Protein AF-A0A542AZP7-F1 (afdb_monomer_lite)

Sequence (105 aa):
MSVKGAKKCTCPGRSDKIFCPRCSDLRMLILLKNGNDNLKYRRPNGQLSNPVWYSRLKYNGRDAYKVADKMVESVKKDPKYAGAVQVLMFYINGNRHQHIKKVIL

Radius of gyration: 14.66 Å; chains: 1; bounding box: 42×30×29 Å

pLDDT: mean 83.27, std 16.32, range [31.69, 97.25]

Structure (mmCIF, N/CA/C/O backbone):
data_AF-A0A542AZP7-F1
#
_entry.id   AF-A0A542AZP7-F1
#
loop_
_atom_site.group_PDB
_atom_site.id
_atom_site.type_symbol
_atom_site.label_atom_id
_atom_site.label_alt_id
_atom_site.label_comp_id
_atom_site.label_asym_id
_atom_site.label_entity_id
_atom_site.label_seq_id
_atom_site.pdbx_PDB_ins_code
_atom_site.Cartn_x
_atom_site.Cartn_y
_atom_site.Cartn_z
_atom_site.occupancy
_atom_site.B_iso_or_equiv
_atom_site.auth_seq_id
_atom_site.auth_comp_id
_atom_site.auth_asym_id
_atom_site.auth_atom_id
_atom_site.pdbx_PDB_model_num
ATOM 1 N N . MET A 1 1 ? 26.527 -11.688 -6.182 1.00 35.09 1 MET A N 1
ATOM 2 C CA . MET A 1 1 ? 26.127 -10.996 -7.431 1.00 35.09 1 MET A CA 1
ATOM 3 C C . MET A 1 1 ? 25.546 -9.628 -7.086 1.00 35.09 1 MET A C 1
ATOM 5 O O . MET A 1 1 ? 24.432 -9.553 -6.587 1.00 35.09 1 MET A O 1
ATOM 9 N N . SER A 1 2 ? 26.321 -8.556 -7.276 1.00 31.69 2 SER A N 1
ATOM 10 C CA . SER A 1 2 ? 25.863 -7.178 -7.053 1.00 31.69 2 SER A CA 1
ATOM 11 C C . SER A 1 2 ? 25.039 -6.733 -8.262 1.00 31.69 2 SER A C 1
ATOM 13 O O . SER A 1 2 ? 25.553 -6.710 -9.379 1.00 31.69 2 SER A O 1
ATOM 15 N N . VAL A 1 3 ? 23.750 -6.445 -8.072 1.00 44.94 3 VAL A N 1
ATOM 16 C CA . VAL A 1 3 ? 22.865 -6.008 -9.161 1.00 44.94 3 VAL A CA 1
ATOM 17 C C . VAL A 1 3 ? 23.297 -4.600 -9.582 1.00 44.94 3 VAL A C 1
ATOM 19 O O . VAL A 1 3 ? 23.039 -3.630 -8.867 1.00 44.94 3 VAL A O 1
ATOM 22 N N . LYS A 1 4 ? 23.989 -4.479 -10.722 1.00 35.84 4 LYS A N 1
ATOM 23 C CA . LYS A 1 4 ? 24.313 -3.186 -11.341 1.00 35.84 4 LYS A CA 1
ATOM 24 C C . LYS A 1 4 ? 23.012 -2.392 -11.553 1.00 35.84 4 LYS A C 1
ATOM 26 O O . LYS A 1 4 ? 22.140 -2.827 -12.295 1.00 35.84 4 LYS A O 1
ATOM 31 N N . GLY A 1 5 ? 22.910 -1.217 -10.921 1.00 47.22 5 GLY A N 1
ATOM 32 C CA . GLY A 1 5 ? 22.022 -0.135 -11.363 1.00 47.22 5 GLY A CA 1
ATOM 33 C C . GLY A 1 5 ? 20.663 0.033 -10.675 1.00 47.22 5 GLY A C 1
ATOM 34 O O . GLY A 1 5 ? 19.723 0.479 -11.331 1.00 47.22 5 GLY A O 1
ATOM 35 N N . ALA A 1 6 ? 20.511 -0.243 -9.374 1.00 53.53 6 ALA A N 1
ATOM 36 C CA . ALA A 1 6 ? 19.319 0.227 -8.657 1.00 53.53 6 ALA A CA 1
ATOM 37 C C . ALA A 1 6 ? 19.335 1.771 -8.558 1.00 53.53 6 ALA A C 1
ATOM 39 O O . ALA A 1 6 ? 19.892 2.335 -7.616 1.00 53.53 6 ALA A O 1
ATOM 40 N N . LYS A 1 7 ? 18.755 2.467 -9.549 1.00 62.09 7 LYS A N 1
ATOM 41 C CA . LYS A 1 7 ? 18.591 3.933 -9.526 1.00 62.09 7 LYS A CA 1
ATOM 42 C C . LYS A 1 7 ? 17.838 4.325 -8.256 1.00 62.09 7 LYS A C 1
ATOM 44 O O . LYS A 1 7 ? 16.722 3.853 -8.066 1.00 62.09 7 LYS A O 1
ATOM 49 N N . LYS A 1 8 ? 18.425 5.171 -7.403 1.00 65.19 8 LYS A N 1
ATOM 50 C CA . LYS A 1 8 ? 17.753 5.725 -6.214 1.00 65.19 8 LYS A CA 1
ATOM 51 C C . LYS A 1 8 ? 16.617 6.660 -6.643 1.00 65.19 8 LYS A C 1
ATOM 53 O O . LYS A 1 8 ? 16.651 7.231 -7.732 1.00 65.19 8 LYS A O 1
ATOM 58 N N . CYS A 1 9 ? 15.587 6.796 -5.810 1.00 68.94 9 CYS A N 1
ATOM 59 C CA . CYS A 1 9 ? 14.496 7.718 -6.108 1.00 68.94 9 CYS A CA 1
ATOM 60 C C . CYS A 1 9 ? 14.989 9.168 -6.002 1.00 68.94 9 CYS A C 1
ATOM 62 O O . CYS A 1 9 ? 15.632 9.522 -5.025 1.00 68.94 9 CYS A O 1
ATOM 64 N N . THR A 1 10 ? 14.669 10.013 -6.982 1.00 69.88 10 THR A N 1
ATOM 65 C CA . THR A 1 10 ? 15.104 11.424 -7.025 1.00 69.88 10 THR A CA 1
ATOM 66 C C . THR A 1 10 ? 13.993 12.409 -6.642 1.00 69.88 10 THR A C 1
ATOM 68 O O . THR A 1 10 ? 14.160 13.617 -6.771 1.00 69.88 10 THR A O 1
ATOM 71 N N . CYS A 1 11 ? 12.840 11.913 -6.168 1.00 67.56 11 CYS A N 1
ATOM 72 C CA . CYS A 1 11 ? 11.756 12.750 -5.648 1.00 67.56 11 CYS A CA 1
ATOM 73 C C . CYS A 1 11 ? 12.299 13.656 -4.508 1.00 67.56 11 CYS A C 1
ATOM 75 O O . CYS A 1 11 ? 12.819 13.106 -3.530 1.00 67.56 11 CYS A O 1
ATOM 77 N N . PRO A 1 12 ? 12.146 14.998 -4.570 1.00 59.16 12 PRO A N 1
ATOM 78 C CA . PRO A 1 12 ? 12.589 15.905 -3.504 1.00 59.16 12 PRO A CA 1
ATOM 79 C C . PRO A 1 12 ? 12.027 15.486 -2.134 1.00 59.16 12 PRO A C 1
ATOM 81 O O . PRO A 1 12 ? 10.840 15.164 -2.023 1.00 59.16 12 PRO A O 1
ATOM 84 N N . GLY A 1 13 ? 12.879 15.420 -1.101 1.00 56.34 13 GLY A N 1
ATOM 85 C CA . GLY A 1 13 ? 12.508 14.989 0.261 1.00 56.34 13 GLY A CA 1
ATOM 86 C C . GLY A 1 13 ? 12.190 13.491 0.423 1.00 56.34 13 GLY A C 1
ATOM 87 O O . GLY A 1 13 ? 11.594 13.075 1.425 1.00 56.34 13 GLY A O 1
ATOM 88 N N . ARG A 1 14 ? 12.515 12.666 -0.582 1.00 57.81 14 ARG A N 1
ATOM 89 C CA . ARG A 1 14 ? 12.224 11.221 -0.609 1.00 57.81 14 ARG A CA 1
ATOM 90 C C . ARG A 1 14 ? 13.367 10.380 -1.194 1.00 57.81 14 ARG A C 1
ATOM 92 O O . ARG A 1 14 ? 13.108 9.242 -1.583 1.00 57.81 14 ARG A O 1
ATOM 99 N N . SER A 1 15 ? 14.589 10.916 -1.231 1.00 45.56 15 SER A N 1
ATOM 100 C CA . SER A 1 15 ? 15.825 10.261 -1.708 1.00 45.56 15 SER A CA 1
ATOM 101 C C . SER A 1 15 ? 16.003 8.832 -1.184 1.00 45.56 15 SER A C 1
ATOM 103 O O . SER A 1 15 ? 16.464 7.950 -1.909 1.00 45.56 15 SER A O 1
ATOM 105 N N . ASP A 1 16 ? 15.519 8.592 0.036 1.00 48.88 16 ASP A N 1
ATOM 106 C CA . ASP A 1 16 ? 15.685 7.335 0.772 1.00 48.88 16 ASP A CA 1
ATOM 107 C C . ASP A 1 16 ? 14.348 6.611 1.017 1.00 48.88 16 ASP A C 1
ATOM 109 O O . ASP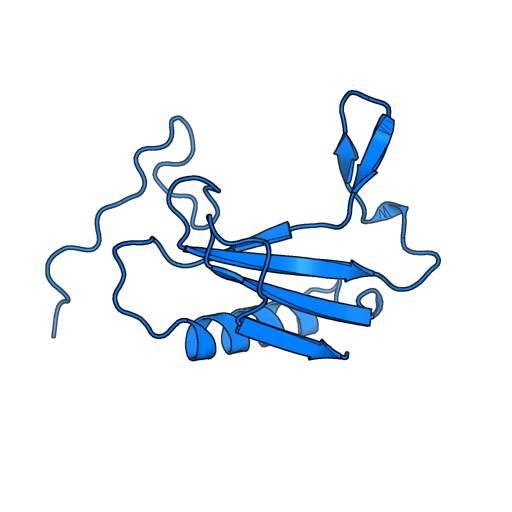 A 1 16 ? 14.294 5.560 1.656 1.00 48.88 16 ASP A O 1
ATOM 113 N N . LYS A 1 17 ? 13.227 7.155 0.515 1.00 47.16 17 LYS A N 1
ATOM 114 C CA . LYS A 1 17 ? 11.894 6.605 0.792 1.00 47.16 17 LYS A CA 1
ATOM 115 C C . LYS A 1 17 ? 11.501 5.571 -0.260 1.00 47.16 17 LYS A C 1
ATOM 117 O O . LYS A 1 17 ? 11.215 5.891 -1.412 1.00 47.16 17 LYS A O 1
ATOM 122 N N . ILE A 1 18 ? 11.344 4.337 0.214 1.00 52.06 18 ILE A N 1
ATOM 123 C CA . ILE A 1 18 ? 10.803 3.155 -0.487 1.00 52.06 18 ILE A CA 1
ATOM 124 C C . ILE A 1 18 ? 9.393 3.414 -1.088 1.00 52.06 18 ILE A C 1
ATOM 126 O O . ILE A 1 18 ? 8.950 2.708 -1.995 1.00 52.06 18 ILE A O 1
ATOM 130 N N . PHE A 1 19 ? 8.721 4.486 -0.646 1.00 62.44 19 PHE A N 1
ATOM 131 C CA . PHE A 1 19 ? 7.309 4.793 -0.880 1.00 62.44 19 PHE A CA 1
ATOM 132 C C . PHE A 1 19 ? 7.053 6.075 -1.725 1.00 62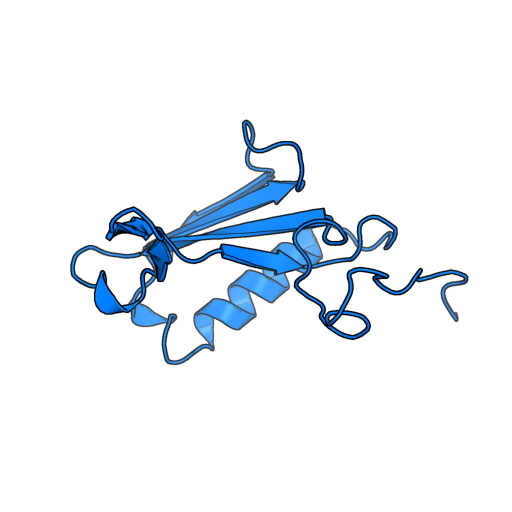.44 19 PHE A C 1
ATOM 134 O O . PHE A 1 19 ? 6.152 6.857 -1.398 1.00 62.44 19 PHE A O 1
ATOM 141 N N . CYS A 1 20 ? 7.835 6.387 -2.778 1.00 72.44 20 CYS A N 1
ATOM 142 C CA . CYS A 1 20 ? 7.493 7.515 -3.679 1.00 72.44 20 CYS A CA 1
ATOM 143 C C . CYS A 1 20 ? 6.474 7.075 -4.753 1.00 72.44 20 CYS A C 1
ATOM 145 O O . CYS A 1 20 ? 6.822 6.257 -5.598 1.00 72.44 20 CYS A O 1
ATOM 147 N N . PRO A 1 21 ? 5.277 7.687 -4.861 1.00 75.00 21 PRO A N 1
ATOM 148 C CA . PRO A 1 21 ? 4.280 7.331 -5.878 1.00 75.00 21 PRO A CA 1
ATOM 149 C C . PRO A 1 21 ? 4.726 7.615 -7.320 1.00 75.00 21 PRO A C 1
ATOM 151 O O . PRO A 1 21 ? 4.029 7.231 -8.250 1.00 75.00 21 PRO A O 1
ATOM 154 N N . ARG A 1 22 ? 5.852 8.304 -7.540 1.00 77.06 22 ARG A N 1
ATOM 155 C CA . ARG A 1 22 ? 6.441 8.479 -8.878 1.00 77.06 22 ARG A CA 1
ATOM 156 C C . ARG A 1 22 ? 7.476 7.399 -9.195 1.00 77.06 22 ARG A C 1
ATOM 158 O O . ARG A 1 22 ? 7.499 6.889 -10.311 1.00 77.06 22 ARG A O 1
ATOM 165 N N . CYS A 1 23 ? 8.304 7.057 -8.207 1.00 77.19 23 CYS A N 1
ATOM 166 C CA . CYS A 1 23 ? 9.411 6.114 -8.364 1.00 77.19 23 CYS A CA 1
ATOM 167 C C . CYS A 1 23 ? 9.001 4.656 -8.157 1.00 77.19 23 CYS A C 1
ATOM 169 O O . CYS A 1 23 ? 9.680 3.773 -8.671 1.00 77.19 23 CYS A O 1
ATOM 171 N N . SER A 1 24 ? 7.951 4.398 -7.377 1.00 84.44 24 SER A N 1
ATOM 172 C CA . SER A 1 24 ? 7.500 3.048 -7.064 1.00 84.44 24 SER A CA 1
ATOM 173 C C . SER A 1 24 ? 6.701 2.456 -8.217 1.00 84.44 24 SER A C 1
ATOM 175 O O . SER A 1 24 ? 5.982 3.176 -8.913 1.00 84.44 24 SER A O 1
ATOM 177 N N . ASP A 1 25 ? 6.811 1.150 -8.393 1.00 86.19 25 ASP A N 1
ATOM 178 C CA . ASP A 1 25 ? 6.129 0.400 -9.442 1.00 86.19 25 ASP A CA 1
ATOM 179 C C . ASP A 1 25 ? 4.944 -0.390 -8.925 1.00 86.19 25 ASP A C 1
ATOM 181 O O . ASP A 1 25 ? 4.005 -0.655 -9.657 1.00 86.19 25 ASP A O 1
ATOM 185 N N . LEU A 1 26 ? 4.970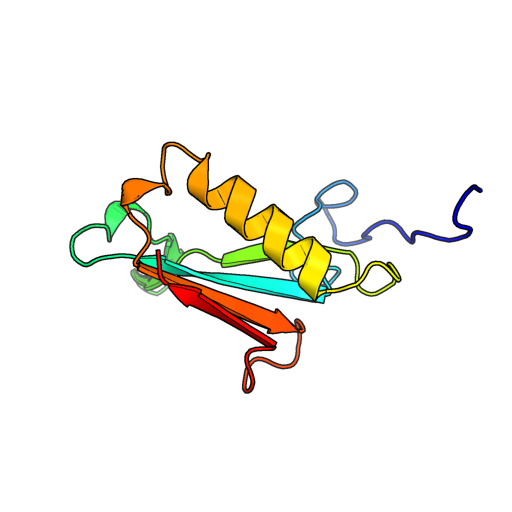 -0.768 -7.652 1.00 90.25 26 LEU A N 1
ATOM 186 C CA . LEU A 1 26 ? 3.879 -1.494 -7.036 1.00 90.25 26 LEU A CA 1
ATOM 187 C C . LEU A 1 26 ? 3.121 -0.559 -6.106 1.00 90.25 26 LEU A C 1
ATOM 189 O O . LEU A 1 26 ? 3.709 0.150 -5.286 1.00 90.25 26 LEU A O 1
ATOM 193 N N . ARG A 1 27 ? 1.799 -0.573 -6.233 1.00 91.94 27 ARG A N 1
ATOM 194 C CA . ARG A 1 27 ? 0.869 0.127 -5.355 1.00 91.94 27 ARG A CA 1
ATOM 195 C C . ARG A 1 27 ? -0.067 -0.895 -4.727 1.00 91.94 27 ARG A C 1
ATOM 197 O O . ARG A 1 27 ? -0.728 -1.636 -5.444 1.00 91.94 27 ARG A O 1
ATOM 204 N N . MET A 1 28 ? -0.176 -0.875 -3.407 1.00 94.19 28 MET A N 1
ATOM 205 C CA . MET A 1 28 ? -1.134 -1.661 -2.639 1.00 94.19 28 MET A CA 1
ATOM 206 C C . MET A 1 28 ? -2.195 -0.732 -2.053 1.00 94.19 28 MET A C 1
ATOM 208 O O . MET A 1 28 ? -1.881 0.161 -1.269 1.00 94.19 28 MET A O 1
ATOM 212 N N . LEU A 1 29 ? -3.448 -0.934 -2.446 1.00 94.31 29 LEU A N 1
ATOM 213 C CA . LEU A 1 29 ? -4.615 -0.310 -1.839 1.00 94.31 29 LEU A CA 1
ATOM 214 C C . LEU A 1 29 ? -5.099 -1.185 -0.681 1.00 94.31 29 LEU A C 1
ATOM 216 O O . LEU A 1 29 ? -5.328 -2.381 -0.864 1.00 94.31 29 LEU A O 1
ATOM 220 N N . ILE A 1 30 ? -5.259 -0.571 0.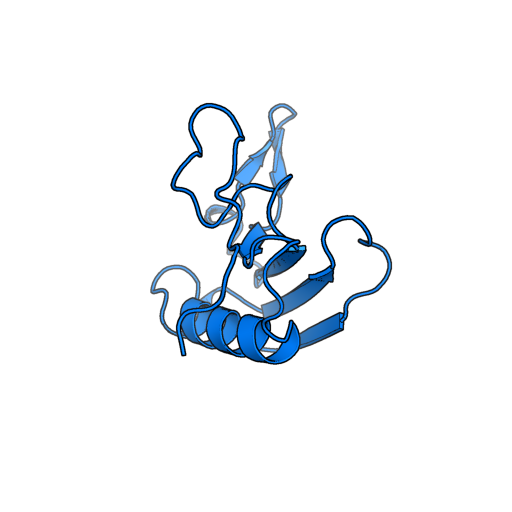488 1.00 95.75 30 ILE A N 1
ATOM 221 C CA . ILE A 1 30 ? -5.673 -1.243 1.716 1.00 95.75 30 ILE A CA 1
ATOM 222 C C . ILE A 1 30 ? -7.154 -0.942 1.954 1.00 95.75 30 ILE A C 1
ATOM 224 O O . ILE A 1 30 ? -7.500 0.145 2.415 1.00 95.75 30 ILE A O 1
ATOM 228 N N . LEU A 1 31 ? -8.037 -1.877 1.601 1.00 96.50 31 LEU A N 1
ATOM 229 C CA . LEU A 1 31 ? -9.474 -1.750 1.837 1.00 96.50 31 LEU A CA 1
ATOM 230 C C . LEU A 1 31 ? -9.796 -2.232 3.249 1.00 96.50 31 LEU A C 1
ATOM 232 O O . LEU A 1 31 ? -9.603 -3.402 3.582 1.00 96.50 31 LEU A O 1
ATOM 236 N N . LEU A 1 32 ? -10.261 -1.303 4.073 1.00 96.94 32 LEU A N 1
ATOM 237 C CA . LEU A 1 32 ? -10.542 -1.528 5.484 1.00 96.94 32 LEU A CA 1
ATOM 238 C C . LEU A 1 32 ? -11.944 -2.109 5.692 1.00 96.94 32 LEU A C 1
ATOM 240 O O . LEU A 1 32 ? -12.851 -1.852 4.899 1.00 96.94 32 LEU A O 1
ATOM 244 N N . LYS A 1 33 ? -12.118 -2.853 6.785 1.00 95.81 33 LYS A N 1
ATOM 245 C CA . LYS A 1 33 ? -13.425 -3.256 7.316 1.00 95.81 33 LYS A CA 1
ATOM 246 C C . LYS A 1 33 ? -14.210 -2.020 7.758 1.00 95.81 33 LYS A C 1
ATOM 248 O O . LYS A 1 33 ? -13.618 -1.023 8.188 1.00 95.81 33 LYS A O 1
ATOM 253 N N . ASN A 1 34 ? -15.537 -2.104 7.704 1.00 93.94 34 ASN A N 1
ATOM 254 C CA . ASN A 1 34 ? -16.418 -1.055 8.225 1.00 93.94 34 ASN A CA 1
ATOM 255 C C . ASN A 1 34 ? -16.069 -0.734 9.691 1.00 93.94 34 ASN A C 1
ATOM 257 O O . ASN A 1 34 ? -15.686 -1.624 10.447 1.00 93.94 34 ASN A O 1
ATOM 261 N N . GLY A 1 35 ? -16.155 0.543 10.073 1.00 93.50 35 GLY A N 1
ATOM 262 C CA . GLY A 1 35 ? -15.801 1.019 11.419 1.00 93.50 35 GLY A CA 1
ATOM 263 C C . GLY A 1 35 ? -14.341 1.457 11.610 1.00 93.50 35 GLY A C 1
ATOM 264 O O . GLY A 1 35 ? -14.020 2.017 12.650 1.00 93.50 35 GLY A O 1
ATOM 265 N N . ASN A 1 36 ? -13.463 1.287 10.612 1.00 95.88 36 ASN A N 1
ATOM 266 C CA . ASN A 1 36 ? -12.039 1.668 10.695 1.00 95.88 36 ASN A CA 1
ATOM 267 C C . ASN A 1 36 ? -11.707 2.984 9.960 1.00 95.88 36 ASN A C 1
ATOM 269 O O . ASN A 1 36 ? -10.619 3.159 9.403 1.00 95.88 36 ASN A O 1
ATOM 273 N N . ASP A 1 37 ? -12.649 3.927 9.920 1.00 94.12 37 ASP A N 1
ATOM 274 C CA . ASP A 1 37 ? -12.488 5.204 9.207 1.00 94.12 37 ASP A CA 1
ATOM 275 C C . ASP A 1 37 ? -11.398 6.100 9.806 1.00 94.12 37 ASP A C 1
ATOM 277 O O . ASP A 1 37 ? -10.779 6.884 9.089 1.00 94.12 37 ASP A O 1
ATOM 281 N N . ASN A 1 38 ? -11.086 5.919 11.088 1.00 94.25 38 ASN A N 1
ATOM 282 C CA . ASN A 1 38 ? -9.956 6.547 11.772 1.00 94.25 38 ASN A CA 1
ATOM 283 C C . ASN A 1 38 ? -8.589 6.179 11.163 1.00 94.25 38 ASN A C 1
ATOM 285 O O . ASN A 1 38 ? -7.611 6.901 11.359 1.00 94.25 38 ASN A O 1
ATOM 289 N N . LEU A 1 39 ? -8.494 5.066 10.427 1.00 94.25 39 LEU A N 1
ATOM 290 C CA . LEU A 1 39 ? -7.266 4.668 9.734 1.00 94.25 39 LEU A CA 1
ATOM 291 C C . LEU A 1 39 ? -7.188 5.231 8.310 1.00 94.25 39 LEU A C 1
ATOM 293 O O . LEU A 1 39 ? -6.115 5.195 7.704 1.00 94.25 39 LEU A O 1
ATOM 297 N N . LYS A 1 40 ? -8.296 5.756 7.771 1.00 94.00 40 LYS A N 1
ATOM 298 C CA . LYS A 1 40 ? -8.315 6.443 6.476 1.00 94.00 40 LYS A CA 1
ATOM 299 C C . LYS A 1 40 ? -7.636 7.800 6.611 1.00 94.00 40 LYS A C 1
ATOM 301 O O . LYS A 1 40 ? -7.726 8.468 7.636 1.00 94.00 40 LYS A O 1
ATOM 306 N N . TYR A 1 41 ? -6.971 8.238 5.548 1.00 90.75 41 TYR A N 1
ATOM 307 C CA . TYR A 1 41 ? -6.417 9.589 5.526 1.00 90.75 41 TYR A CA 1
ATOM 308 C C . TYR A 1 41 ? -7.471 10.573 5.014 1.00 90.75 41 TYR A C 1
ATOM 310 O O . TYR A 1 41 ? -8.218 10.273 4.076 1.00 90.75 41 TYR A O 1
ATOM 318 N N . ARG A 1 42 ? -7.521 11.757 5.627 1.00 91.56 42 ARG A N 1
ATOM 319 C CA . ARG A 1 42 ? -8.394 12.854 5.208 1.00 91.56 42 ARG A CA 1
ATOM 320 C C . ARG A 1 42 ? -7.709 13.659 4.103 1.00 91.56 42 ARG A C 1
ATOM 322 O O . ARG A 1 42 ? -6.566 14.088 4.250 1.00 91.56 42 ARG A O 1
ATOM 329 N N . ARG A 1 43 ? -8.392 13.826 2.973 1.00 87.75 43 ARG A N 1
ATOM 330 C CA . ARG A 1 43 ? -7.952 14.670 1.855 1.00 87.75 43 ARG A CA 1
ATOM 331 C C . ARG A 1 43 ? -8.201 16.155 2.157 1.00 87.75 43 ARG A C 1
ATOM 333 O O . ARG A 1 43 ? -9.027 16.455 3.017 1.00 87.75 43 ARG A O 1
ATOM 340 N N . PRO A 1 44 ? -7.571 17.084 1.411 1.00 89.56 44 PRO A N 1
ATOM 341 C CA . PRO A 1 44 ? -7.826 18.521 1.562 1.00 89.56 44 PRO A CA 1
ATOM 342 C C . PRO A 1 44 ? -9.303 18.910 1.412 1.00 89.56 44 PRO A C 1
ATOM 344 O O . PRO A 1 44 ? -9.766 19.829 2.068 1.00 89.56 44 PRO A O 1
ATOM 347 N N . ASN A 1 45 ? -10.064 18.170 0.600 1.00 92.75 45 ASN A N 1
ATOM 348 C CA . ASN A 1 45 ? -11.504 18.365 0.407 1.00 92.75 45 ASN A CA 1
ATOM 349 C C . ASN A 1 45 ? -12.379 17.676 1.478 1.00 92.75 45 ASN A C 1
ATOM 351 O O . ASN A 1 45 ? -13.565 17.458 1.251 1.00 92.75 45 ASN A O 1
ATOM 355 N N . GLY A 1 46 ? -11.799 17.236 2.599 1.00 91.31 46 GLY A N 1
ATOM 356 C CA . GLY A 1 46 ? -12.511 16.570 3.694 1.00 91.31 46 GLY A CA 1
ATOM 357 C C . GLY A 1 46 ? -12.858 15.097 3.453 1.00 91.31 46 GLY A C 1
ATOM 358 O O . GLY A 1 46 ? -13.180 14.388 4.406 1.00 91.31 46 GLY A O 1
ATOM 359 N N . GLN A 1 47 ? -12.735 14.593 2.221 1.00 93.75 47 GLN A N 1
ATOM 360 C CA . GLN A 1 47 ? -13.053 13.200 1.909 1.00 93.75 47 GLN A CA 1
ATOM 361 C C . GLN A 1 47 ? -12.054 12.235 2.552 1.00 93.75 47 GLN A C 1
ATOM 363 O O . GLN A 1 47 ? -10.839 12.455 2.531 1.00 93.75 47 GLN A O 1
ATOM 368 N N . LEU A 1 48 ? -12.561 11.118 3.071 1.00 92.81 48 LEU A N 1
ATOM 369 C CA . LEU A 1 48 ? -11.727 10.028 3.562 1.00 92.81 48 LEU A CA 1
ATOM 370 C C . LEU A 1 48 ? -11.263 9.140 2.411 1.00 92.81 48 LEU A C 1
ATOM 372 O O . LEU A 1 48 ? -11.952 8.936 1.411 1.00 92.81 48 LEU A O 1
ATOM 376 N N . SER A 1 49 ? -10.060 8.598 2.534 1.00 91.94 49 SER A N 1
ATOM 377 C CA . SER A 1 49 ? -9.517 7.669 1.553 1.00 91.94 49 SER A CA 1
ATOM 378 C C . SER A 1 49 ? -8.767 6.530 2.201 1.00 91.94 49 SER A C 1
ATOM 380 O O . SER A 1 49 ? -8.015 6.709 3.157 1.00 91.94 49 SER A O 1
ATOM 382 N N . ASN A 1 50 ? -8.972 5.350 1.624 1.00 93.06 50 ASN A N 1
ATOM 383 C CA . ASN A 1 50 ? -8.275 4.145 2.027 1.00 93.06 50 ASN A CA 1
ATOM 384 C C . ASN A 1 50 ? -6.756 4.338 1.923 1.00 93.06 50 ASN A C 1
ATOM 386 O O . ASN A 1 50 ? -6.283 4.920 0.937 1.00 93.06 50 ASN A O 1
ATOM 390 N N . PRO A 1 51 ? -5.988 3.850 2.909 1.00 93.06 51 PRO A N 1
ATOM 391 C CA . PRO A 1 51 ? -4.539 3.906 2.874 1.00 93.06 51 PRO A CA 1
ATOM 392 C C . PRO A 1 51 ? -3.966 3.206 1.646 1.00 93.06 51 PRO A C 1
ATOM 394 O O . PRO A 1 51 ? -4.509 2.229 1.123 1.00 93.06 51 PRO A O 1
ATOM 397 N N . VAL A 1 52 ? -2.832 3.725 1.188 1.00 91.31 52 VAL A N 1
ATOM 398 C CA . VAL A 1 52 ? -2.111 3.188 0.040 1.00 91.31 52 VAL A CA 1
ATOM 399 C C . VAL A 1 52 ? -0.648 3.068 0.400 1.00 91.31 52 VAL A C 1
ATOM 401 O O . VAL A 1 52 ? -0.028 4.049 0.814 1.00 91.31 52 VAL A O 1
ATOM 404 N N . TRP A 1 53 ? -0.089 1.883 0.195 1.00 91.00 53 TRP A N 1
ATOM 405 C CA . TRP A 1 53 ? 1.343 1.649 0.309 1.00 91.00 53 TRP A CA 1
ATOM 406 C C . TRP A 1 53 ? 1.954 1.484 -1.074 1.00 91.00 53 TRP A C 1
ATOM 408 O O . TRP A 1 53 ? 1.311 1.030 -2.019 1.00 91.00 53 TRP A O 1
ATOM 418 N N . TYR A 1 54 ? 3.217 1.861 -1.188 1.00 88.31 54 TYR A N 1
ATOM 419 C CA . TYR A 1 54 ? 3.984 1.775 -2.421 1.00 88.31 54 TYR A CA 1
ATOM 420 C C . TYR A 1 54 ? 5.220 0.916 -2.182 1.00 88.31 54 TYR A C 1
ATOM 422 O O . TYR A 1 54 ? 5.764 0.904 -1.085 1.00 88.31 54 TYR A O 1
ATOM 430 N N . SER A 1 55 ? 5.676 0.187 -3.187 1.00 86.06 55 SER A N 1
ATOM 431 C CA . SER A 1 55 ? 6.902 -0.598 -3.074 1.00 86.06 55 SER A CA 1
ATOM 432 C C . SER A 1 55 ? 7.578 -0.744 -4.427 1.00 86.06 55 SER A C 1
ATOM 434 O O . SER A 1 55 ? 6.962 -0.468 -5.456 1.00 86.06 55 SER A O 1
ATOM 436 N N . ARG A 1 56 ? 8.840 -1.197 -4.383 1.00 77.06 56 ARG A N 1
ATOM 437 C CA . ARG A 1 56 ? 9.753 -1.452 -5.509 1.00 77.06 56 ARG A CA 1
ATOM 438 C C . ARG A 1 56 ? 9.967 -0.236 -6.412 1.00 77.06 56 ARG A C 1
ATOM 440 O O . ARG A 1 56 ? 9.028 0.279 -6.991 1.00 77.06 56 ARG A O 1
ATOM 447 N N . LEU A 1 57 ? 11.208 0.194 -6.627 1.00 72.75 57 LEU A N 1
ATOM 448 C CA . LEU A 1 57 ? 11.480 1.193 -7.669 1.00 72.75 57 LEU A CA 1
ATOM 449 C C . LEU A 1 57 ? 11.160 0.603 -9.052 1.00 72.75 57 LEU A C 1
ATOM 451 O O . LEU A 1 57 ? 11.490 -0.553 -9.287 1.00 72.75 57 LEU A O 1
ATOM 455 N N . LYS A 1 58 ? 10.575 1.380 -9.972 1.00 72.00 58 LYS A N 1
ATOM 456 C CA . LYS A 1 58 ? 10.224 0.944 -11.348 1.00 72.00 58 LYS A CA 1
ATOM 457 C C . LYS A 1 58 ? 11.364 0.261 -12.099 1.00 72.00 58 LYS A C 1
ATOM 459 O O . LYS A 1 58 ? 11.142 -0.615 -12.918 1.00 72.00 58 LYS A O 1
ATOM 464 N N . TYR A 1 59 ? 12.594 0.630 -11.768 1.00 68.94 59 TYR A N 1
ATOM 465 C CA . TYR A 1 59 ? 13.809 0.108 -12.390 1.00 68.94 59 TYR A CA 1
ATOM 466 C C . TYR A 1 59 ? 14.372 -1.145 -11.701 1.00 68.94 59 TYR A C 1
ATOM 468 O O . TYR A 1 59 ? 15.405 -1.663 -12.109 1.00 68.94 59 TYR A O 1
ATOM 476 N N . ASN A 1 60 ? 13.744 -1.619 -10.623 1.00 73.44 60 ASN A N 1
ATOM 477 C CA . ASN A 1 60 ? 14.161 -2.822 -9.919 1.00 73.44 60 ASN A CA 1
ATOM 478 C C . ASN A 1 60 ? 13.480 -4.046 -10.549 1.00 73.44 60 ASN A C 1
ATOM 480 O O . ASN A 1 60 ? 12.265 -4.195 -10.447 1.00 73.44 60 ASN A O 1
ATOM 484 N N . GLY A 1 61 ? 14.278 -4.942 -11.134 1.00 72.81 61 GLY A N 1
ATOM 485 C CA . GLY A 1 61 ? 13.815 -6.168 -11.798 1.00 72.81 61 GLY A CA 1
ATOM 486 C C . GLY A 1 61 ? 13.274 -7.269 -10.875 1.00 72.81 61 GLY A C 1
ATOM 487 O O . GLY A 1 61 ? 13.054 -8.387 -11.330 1.00 72.81 61 GLY A O 1
ATOM 488 N N . ARG A 1 62 ? 13.072 -7.008 -9.575 1.00 80.31 62 ARG A N 1
ATOM 489 C CA . ARG A 1 62 ? 12.396 -7.957 -8.672 1.00 80.31 62 ARG A CA 1
ATOM 490 C C . ARG A 1 62 ? 10.967 -8.200 -9.131 1.00 80.31 62 ARG A C 1
ATOM 492 O O . ARG A 1 62 ? 10.251 -7.241 -9.371 1.00 80.31 62 ARG A O 1
ATOM 499 N N . ASP A 1 63 ? 10.520 -9.447 -9.135 1.00 86.94 63 ASP A N 1
ATOM 500 C CA . ASP A 1 63 ? 9.140 -9.822 -9.459 1.00 86.94 63 ASP A CA 1
ATOM 501 C C . ASP A 1 63 ? 8.100 -9.105 -8.567 1.00 86.94 63 ASP A C 1
ATOM 503 O O . ASP A 1 63 ? 8.236 -9.043 -7.341 1.00 86.94 63 ASP A O 1
ATOM 507 N N . ALA A 1 64 ? 7.056 -8.554 -9.196 1.00 87.50 64 ALA A N 1
ATOM 508 C CA . ALA A 1 64 ? 5.989 -7.813 -8.527 1.00 87.50 64 ALA A CA 1
ATOM 509 C C . ALA A 1 64 ? 5.181 -8.703 -7.575 1.00 87.50 64 ALA A C 1
ATOM 511 O O . ALA A 1 64 ? 4.799 -8.234 -6.501 1.00 87.50 64 ALA A O 1
ATOM 512 N N . TYR A 1 65 ? 4.964 -9.976 -7.923 1.00 91.12 65 TYR A N 1
ATOM 513 C CA . TYR A 1 65 ? 4.191 -10.901 -7.092 1.00 91.12 65 TYR A CA 1
ATOM 514 C C . TYR A 1 65 ? 4.915 -11.215 -5.783 1.00 91.12 65 TYR A C 1
ATOM 516 O O . TYR A 1 65 ? 4.329 -11.055 -4.713 1.00 91.12 65 TYR A O 1
ATOM 524 N N . LYS A 1 66 ? 6.219 -11.517 -5.849 1.00 91.44 66 LYS A N 1
ATOM 525 C CA . LYS A 1 66 ? 7.056 -11.732 -4.653 1.00 91.44 66 LYS A CA 1
ATOM 526 C C . LYS A 1 66 ? 7.109 -10.504 -3.744 1.00 91.44 66 LYS A C 1
ATOM 528 O O . LYS A 1 66 ? 7.096 -10.630 -2.521 1.00 91.44 66 LYS A O 1
ATOM 533 N N . VAL A 1 67 ? 7.168 -9.301 -4.323 1.00 91.19 67 VAL A N 1
ATOM 534 C CA . VAL A 1 67 ? 7.106 -8.060 -3.533 1.00 91.19 67 VAL A CA 1
ATOM 535 C C . VAL A 1 67 ? 5.723 -7.891 -2.902 1.00 91.19 67 VAL A C 1
ATOM 537 O O . VAL A 1 67 ? 5.643 -7.526 -1.730 1.00 91.19 67 VAL A O 1
ATOM 540 N N . ALA A 1 68 ? 4.647 -8.187 -3.637 1.00 93.94 68 ALA A N 1
ATOM 541 C CA . ALA A 1 68 ? 3.289 -8.138 -3.109 1.00 93.94 68 ALA A CA 1
ATOM 542 C C . ALA A 1 68 ? 3.109 -9.092 -1.918 1.00 93.94 68 ALA A C 1
ATOM 544 O O . ALA A 1 68 ? 2.555 -8.674 -0.908 1.00 93.94 68 ALA A O 1
ATOM 545 N N . ASP A 1 69 ? 3.637 -10.320 -1.979 1.00 95.12 69 ASP A N 1
ATOM 546 C CA . ASP A 1 69 ? 3.611 -11.263 -0.848 1.00 95.12 69 ASP A CA 1
ATOM 547 C C . ASP A 1 69 ? 4.258 -10.687 0.411 1.00 95.12 69 ASP A C 1
ATOM 549 O O . ASP A 1 69 ? 3.668 -10.723 1.491 1.00 95.12 69 ASP A O 1
ATOM 553 N N . LYS A 1 70 ? 5.426 -10.054 0.270 1.00 93.50 70 LYS A N 1
ATOM 554 C CA . LYS A 1 70 ? 6.081 -9.392 1.404 1.00 93.50 70 LYS A CA 1
ATOM 555 C C . LYS A 1 70 ? 5.288 -8.210 1.944 1.00 93.50 70 LYS A C 1
ATOM 557 O O . LYS A 1 70 ? 5.252 -8.018 3.153 1.00 93.50 70 LYS A O 1
ATOM 562 N N . MET A 1 71 ? 4.599 -7.459 1.087 1.00 94.19 71 MET A N 1
ATOM 563 C CA . MET A 1 71 ? 3.696 -6.402 1.548 1.00 94.19 71 MET A CA 1
ATOM 564 C C . MET A 1 71 ? 2.488 -6.962 2.311 1.00 94.19 71 MET A C 1
ATOM 566 O O . MET A 1 71 ? 2.093 -6.368 3.313 1.00 94.19 71 MET A O 1
ATOM 570 N N . VAL A 1 72 ? 1.930 -8.105 1.891 1.00 96.44 72 VAL A N 1
ATOM 571 C CA . VAL A 1 72 ? 0.861 -8.795 2.637 1.00 96.44 72 VAL A CA 1
ATOM 572 C C . VAL A 1 72 ? 1.361 -9.219 4.017 1.00 96.44 72 VAL A C 1
ATOM 574 O O . VAL A 1 72 ? 0.695 -8.945 5.013 1.00 96.44 72 VAL A O 1
ATOM 577 N N . GLU A 1 73 ? 2.538 -9.851 4.093 1.00 95.81 73 GLU A N 1
ATOM 578 C CA . GLU A 1 73 ? 3.158 -10.226 5.371 1.00 95.81 73 GLU A CA 1
ATOM 579 C C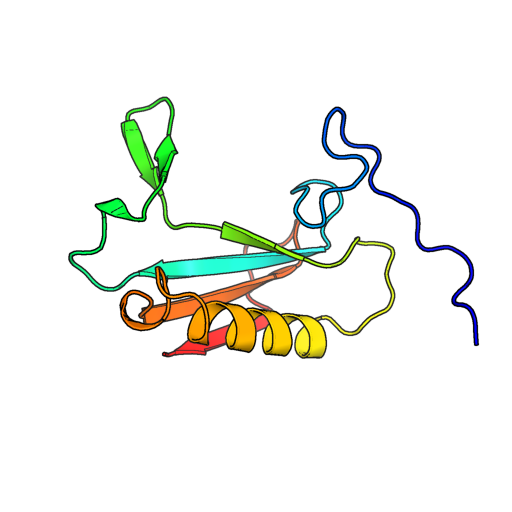 . GLU A 1 73 ? 3.346 -9.007 6.284 1.00 95.81 73 GLU A C 1
ATOM 581 O O . GLU A 1 73 ? 3.057 -9.087 7.476 1.00 95.81 73 GLU A O 1
ATOM 586 N N . SER A 1 74 ? 3.795 -7.872 5.735 1.00 94.31 74 SER A N 1
ATOM 587 C CA . SER A 1 74 ? 3.946 -6.632 6.499 1.00 94.31 74 SER A CA 1
ATOM 588 C C . SER A 1 74 ? 2.615 -6.116 7.042 1.00 94.31 74 SER A C 1
ATOM 590 O O . SER A 1 74 ? 2.561 -5.751 8.209 1.00 94.31 74 SER A O 1
ATOM 592 N N . VAL A 1 75 ? 1.535 -6.130 6.250 1.00 94.94 75 VAL A N 1
ATOM 593 C CA . VAL A 1 75 ? 0.201 -5.708 6.724 1.00 94.94 75 VAL A CA 1
ATOM 594 C C . VAL A 1 75 ? -0.302 -6.608 7.846 1.00 94.94 75 VAL A C 1
ATOM 596 O O . VAL A 1 75 ? -0.807 -6.106 8.844 1.00 94.94 75 VAL A O 1
ATOM 599 N N . LYS A 1 76 ? -0.133 -7.928 7.711 1.00 94.75 76 LYS A N 1
ATOM 600 C CA . LYS A 1 76 ? -0.550 -8.895 8.739 1.00 94.75 76 LYS A CA 1
ATOM 601 C C . LYS A 1 76 ? 0.199 -8.726 10.063 1.00 94.75 76 LYS A C 1
ATOM 603 O O . LYS A 1 76 ? -0.320 -9.117 11.100 1.00 94.75 76 LYS A O 1
ATOM 608 N N . LYS A 1 77 ? 1.417 -8.181 10.026 1.00 95.50 77 LYS A N 1
ATOM 609 C CA . LYS A 1 77 ? 2.251 -7.926 11.210 1.00 95.50 77 LYS A CA 1
ATOM 610 C C . LYS A 1 77 ? 2.095 -6.513 11.766 1.00 95.50 77 LYS A C 1
ATOM 612 O O . LYS A 1 77 ? 2.557 -6.251 12.871 1.00 95.50 77 LYS A O 1
ATOM 617 N N . ASP A 1 78 ? 1.495 -5.599 11.009 1.00 93.69 78 ASP A N 1
ATOM 618 C CA . ASP A 1 78 ? 1.317 -4.218 11.435 1.00 93.69 78 ASP A CA 1
ATOM 619 C C . ASP A 1 78 ? 0.176 -4.146 12.466 1.00 93.69 78 ASP A C 1
ATOM 621 O O . ASP A 1 78 ? -0.969 -4.447 12.118 1.00 93.69 78 ASP A O 1
ATOM 625 N N . PRO A 1 79 ? 0.438 -3.728 13.719 1.00 93.69 79 PRO A N 1
ATOM 626 C CA . PRO A 1 79 ? -0.571 -3.720 14.779 1.00 93.69 79 PRO A CA 1
ATOM 627 C C . PRO A 1 79 ? -1.764 -2.808 14.463 1.00 93.69 79 PRO A C 1
ATOM 629 O O . PRO A 1 79 ? -2.860 -3.032 14.971 1.00 93.69 79 PRO A O 1
ATOM 632 N N . LYS A 1 80 ? -1.583 -1.802 13.596 1.00 92.94 80 LYS A N 1
ATOM 633 C CA . LYS A 1 80 ? -2.652 -0.897 13.166 1.00 92.94 80 LYS A CA 1
ATOM 634 C C . LYS A 1 80 ? -3.578 -1.542 12.135 1.00 92.94 80 LYS A C 1
ATOM 636 O O . LYS A 1 80 ? -4.758 -1.207 12.086 1.00 92.94 80 LYS A O 1
ATOM 641 N N . TYR A 1 81 ? -3.050 -2.420 11.281 1.00 93.75 81 TYR A N 1
ATOM 642 C CA . TYR A 1 81 ? -3.775 -2.933 10.114 1.00 93.75 81 TYR A CA 1
ATOM 643 C C . TYR A 1 81 ? -4.140 -4.419 10.196 1.00 93.75 81 TYR A C 1
ATOM 645 O O . TYR A 1 81 ? -5.111 -4.814 9.554 1.00 93.75 81 TYR A O 1
ATOM 653 N N . ALA A 1 82 ? -3.445 -5.227 10.999 1.00 92.19 82 ALA A N 1
ATOM 654 C CA . ALA A 1 82 ? -3.609 -6.682 11.043 1.00 92.19 82 ALA A CA 1
ATOM 655 C C . ALA A 1 82 ? -5.069 -7.143 11.230 1.00 92.19 82 ALA A C 1
ATOM 657 O O . ALA A 1 82 ? -5.491 -8.099 10.587 1.00 92.19 82 ALA A O 1
ATOM 658 N N . GLY A 1 83 ? -5.857 -6.438 12.053 1.00 93.88 83 GLY A N 1
ATOM 659 C CA . GLY A 1 83 ? -7.283 -6.732 12.271 1.00 93.88 83 GLY A CA 1
ATOM 660 C C . GLY A 1 83 ? -8.265 -5.866 11.470 1.00 93.88 83 GLY A C 1
ATOM 661 O O . GLY A 1 83 ? -9.435 -6.227 11.332 1.00 93.88 83 GLY A O 1
ATOM 662 N N . ALA A 1 84 ? -7.806 -4.736 10.929 1.00 96.31 84 ALA A N 1
ATOM 663 C CA . ALA A 1 84 ? -8.662 -3.700 10.347 1.00 96.31 84 ALA A CA 1
ATOM 664 C C . ALA A 1 84 ? -8.871 -3.839 8.831 1.00 96.31 84 ALA A C 1
ATOM 666 O O . ALA A 1 84 ? -9.752 -3.193 8.262 1.00 96.31 84 ALA A O 1
ATOM 667 N N . VAL A 1 85 ? -8.055 -4.645 8.151 1.00 97.00 85 VAL A N 1
ATOM 668 C CA . VAL A 1 85 ? -8.090 -4.805 6.691 1.00 97.00 85 VAL A CA 1
ATOM 669 C C . VAL A 1 85 ? -9.051 -5.920 6.284 1.00 97.00 85 VAL A C 1
ATOM 671 O O . VAL A 1 85 ? -9.066 -6.976 6.901 1.00 97.00 85 VAL A O 1
ATOM 674 N N . GLN A 1 86 ? -9.835 -5.685 5.230 1.00 96.81 86 GLN A N 1
ATOM 675 C CA . GLN A 1 86 ? -10.707 -6.678 4.590 1.00 96.81 86 GLN A CA 1
ATOM 676 C C . GLN A 1 86 ? -10.088 -7.213 3.293 1.00 96.81 86 GLN A C 1
ATOM 678 O O . GLN A 1 86 ? -10.112 -8.412 3.023 1.00 96.81 86 GLN A O 1
ATOM 683 N N . VAL A 1 87 ? -9.564 -6.315 2.450 1.00 97.25 87 VAL A N 1
ATOM 684 C CA . VAL A 1 87 ? -9.002 -6.673 1.141 1.00 97.25 87 VAL A CA 1
ATOM 685 C C . VAL A 1 87 ? -7.754 -5.845 0.855 1.00 97.25 87 VAL A C 1
ATOM 687 O O . VAL A 1 87 ? -7.737 -4.629 1.037 1.00 97.25 87 VAL A O 1
ATOM 690 N N . LEU A 1 88 ? -6.724 -6.492 0.324 1.00 97.19 88 LEU A N 1
ATOM 691 C CA . LEU A 1 88 ? -5.573 -5.845 -0.293 1.00 97.19 88 LEU A CA 1
ATOM 692 C C . LEU A 1 88 ? -5.673 -5.976 -1.809 1.00 97.19 88 LEU A C 1
ATOM 694 O O . LEU A 1 88 ? -5.835 -7.079 -2.335 1.00 97.19 88 LEU A O 1
ATOM 698 N N . MET A 1 89 ? -5.556 -4.857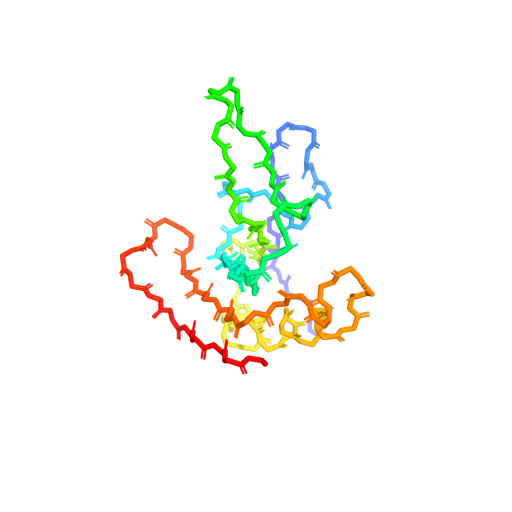 -2.519 1.00 96.81 89 MET A N 1
ATOM 699 C CA . MET A 1 89 ? -5.524 -4.836 -3.983 1.00 96.81 89 MET A CA 1
ATOM 700 C C . MET A 1 89 ? -4.202 -4.258 -4.470 1.00 96.81 89 MET A C 1
ATOM 702 O O . MET A 1 89 ? -3.798 -3.173 -4.055 1.00 96.81 89 MET A O 1
ATOM 706 N N . PHE A 1 90 ? -3.535 -4.973 -5.366 1.00 95.31 90 PHE A N 1
ATOM 707 C CA . PHE A 1 90 ? -2.223 -4.615 -5.888 1.00 95.31 90 PHE A CA 1
ATOM 708 C C . PHE A 1 90 ? -2.319 -4.188 -7.341 1.00 95.31 90 PHE A C 1
ATOM 710 O O . PHE A 1 90 ? -2.956 -4.861 -8.145 1.00 95.31 90 PHE A O 1
ATOM 717 N N . TYR A 1 91 ? -1.629 -3.111 -7.686 1.00 92.88 91 TYR A N 1
ATOM 718 C CA . TYR A 1 91 ? -1.628 -2.516 -9.017 1.00 92.88 91 TYR A CA 1
ATOM 719 C C . TYR A 1 91 ? -0.204 -2.169 -9.428 1.00 92.88 91 TYR A C 1
ATOM 721 O O . TYR A 1 91 ? 0.590 -1.720 -8.593 1.00 92.88 91 TYR A O 1
ATOM 729 N N . ILE A 1 92 ? 0.086 -2.285 -10.723 1.00 89.56 92 ILE A N 1
ATOM 730 C CA . ILE A 1 92 ? 1.260 -1.630 -11.298 1.00 89.56 92 ILE A CA 1
ATOM 731 C C . ILE A 1 92 ? 0.996 -0.124 -11.326 1.00 89.56 92 ILE A C 1
ATOM 733 O O . ILE A 1 92 ? -0.052 0.359 -11.752 1.00 89.56 92 ILE A O 1
ATOM 737 N N . ASN A 1 93 ? 1.928 0.655 -10.807 1.00 80.31 93 ASN A N 1
ATOM 738 C CA . ASN A 1 93 ? 1.724 2.060 -10.540 1.00 80.31 93 ASN A CA 1
ATOM 739 C C . ASN A 1 93 ? 1.764 2.874 -11.841 1.00 80.31 93 ASN A C 1
ATOM 741 O O . ASN A 1 93 ? 2.812 3.057 -12.457 1.00 80.31 93 ASN A O 1
ATOM 745 N N . GLY A 1 94 ? 0.601 3.396 -12.226 1.00 76.12 94 GLY A N 1
ATOM 746 C CA . GLY A 1 94 ? 0.355 4.001 -13.538 1.00 76.12 94 GLY A CA 1
ATOM 747 C C . GLY A 1 94 ? -0.765 3.281 -14.285 1.00 76.12 94 GLY A C 1
ATOM 748 O O . GLY A 1 94 ? -1.531 3.932 -14.981 1.00 76.12 94 GLY A O 1
ATOM 749 N N . ASN A 1 95 ? -0.954 1.982 -14.026 1.00 81.56 95 ASN A N 1
ATOM 750 C CA . ASN A 1 95 ? -2.103 1.209 -14.483 1.00 81.56 95 ASN A CA 1
ATOM 751 C C . ASN A 1 95 ? -3.008 0.865 -13.289 1.00 81.56 95 ASN A C 1
ATOM 753 O O . ASN A 1 95 ? -2.823 -0.133 -12.596 1.00 81.56 95 ASN A O 1
ATOM 757 N N . ARG A 1 96 ? -3.984 1.737 -13.020 1.00 76.94 96 ARG A N 1
ATOM 758 C CA . ARG A 1 96 ? -4.918 1.576 -11.890 1.00 76.94 96 ARG A CA 1
ATOM 759 C C . ARG A 1 96 ? -6.207 0.843 -12.258 1.00 76.94 96 ARG A C 1
ATOM 761 O O . ARG A 1 96 ? -7.023 0.606 -11.374 1.00 76.94 96 ARG A O 1
ATOM 768 N N . HIS A 1 97 ? -6.396 0.511 -13.532 1.00 82.94 97 HIS A N 1
ATOM 769 C CA . HIS A 1 97 ? -7.625 -0.110 -14.022 1.00 82.94 97 HIS A CA 1
ATOM 770 C C . HIS A 1 97 ? -7.641 -1.616 -13.759 1.00 82.94 97 HIS A C 1
ATOM 772 O O . HIS A 1 97 ? -8.693 -2.178 -13.472 1.00 82.94 97 HIS A O 1
ATOM 778 N N . GLN A 1 98 ? -6.469 -2.255 -13.779 1.00 88.00 98 GLN A N 1
ATOM 779 C CA . GLN A 1 98 ? -6.336 -3.692 -13.581 1.00 88.00 98 GLN A CA 1
ATOM 780 C C . GLN A 1 98 ? -5.432 -3.990 -12.387 1.00 88.00 98 GLN A C 1
ATOM 782 O O . GLN A 1 98 ? -4.278 -3.561 -12.330 1.00 88.00 98 GLN A O 1
ATOM 787 N N . HIS A 1 99 ? -5.969 -4.722 -11.413 1.00 91.06 99 HIS A N 1
ATOM 788 C CA . HIS A 1 99 ? -5.167 -5.221 -10.307 1.00 91.06 99 HIS A CA 1
ATOM 789 C C . HIS A 1 99 ? -4.394 -6.461 -10.760 1.00 91.06 99 HIS A C 1
ATOM 791 O O . HIS A 1 99 ? -4.935 -7.317 -11.452 1.00 91.06 99 HIS A O 1
ATOM 797 N N . ILE A 1 100 ? -3.136 -6.566 -10.341 1.00 93.56 100 ILE A N 1
ATOM 798 C CA . ILE A 1 100 ? -2.304 -7.751 -10.587 1.00 93.56 100 ILE A CA 1
ATOM 799 C C . ILE A 1 100 ? -2.511 -8.823 -9.517 1.00 93.56 100 ILE A C 1
ATOM 801 O O . ILE A 1 100 ? -2.198 -9.985 -9.730 1.00 93.56 100 ILE A O 1
ATOM 805 N N . LYS A 1 101 ? -3.013 -8.436 -8.339 1.00 94.62 101 LYS A N 1
ATOM 806 C CA . LYS A 1 101 ? -3.287 -9.355 -7.234 1.00 94.62 101 LYS A CA 1
ATOM 807 C C . LYS A 1 101 ? -4.359 -8.787 -6.315 1.00 94.62 101 LYS A C 1
ATOM 809 O O . LYS A 1 101 ? -4.380 -7.585 -6.045 1.00 94.62 101 LYS A O 1
ATOM 814 N N . LYS A 1 102 ? -5.221 -9.663 -5.808 1.00 96.50 102 LYS A N 1
ATOM 815 C CA . LYS A 1 102 ? -6.212 -9.378 -4.769 1.00 96.50 102 LYS A CA 1
ATOM 816 C C . LYS A 1 102 ? -6.035 -10.397 -3.648 1.00 96.50 102 LYS A C 1
ATOM 818 O O . LYS A 1 102 ? -5.875 -11.580 -3.924 1.00 96.50 102 LYS A O 1
ATOM 823 N N . VAL A 1 103 ? -6.051 -9.940 -2.401 1.00 96.75 103 VAL A N 1
ATOM 824 C CA . VAL A 1 103 ? -5.940 -10.796 -1.213 1.00 96.75 103 VAL A CA 1
ATOM 825 C C . VAL A 1 103 ? -7.047 -10.415 -0.244 1.00 96.75 103 VAL A C 1
ATOM 827 O O . VAL A 1 103 ? -7.207 -9.236 0.055 1.00 96.75 103 VAL A O 1
ATOM 830 N N . ILE A 1 104 ? -7.811 -11.398 0.221 1.00 96.00 104 ILE A N 1
ATOM 831 C CA . ILE A 1 104 ? -8.831 -11.229 1.262 1.00 96.00 104 ILE A CA 1
ATOM 832 C C . ILE A 1 104 ? -8.193 -11.657 2.589 1.00 96.00 104 ILE A C 1
ATOM 834 O O . ILE A 1 104 ? -7.484 -12.667 2.612 1.00 96.00 104 ILE A O 1
ATOM 838 N N . LEU A 1 105 ? -8.379 -10.854 3.639 1.00 91.19 105 LEU A N 1
ATOM 839 C CA . LEU A 1 105 ? -7.799 -11.056 4.971 1.00 91.19 105 LEU A CA 1
ATOM 840 C C . LEU A 1 105 ? -8.872 -11.275 6.039 1.00 91.19 105 LEU A C 1
ATOM 842 O O . LEU A 1 105 ? -9.977 -10.701 5.899 1.00 91.19 105 LEU A O 1
#

Secondary structure (DSSP, 8-state):
---TT-PPP-STT-TT-TT-TTTEEEEEEEEEPTT-GGGSEEPTTS-EE--EEEEEETT--S-HHHHHHHHHHHHHH-TTTTTTEEEEEEEETT--SSEEEEEE-

Foldseek 3Di:
DDPPDPDADPPVPCSPPQFDLVFFFKKKFFAWDPPLQVQFDQDPVRDTGTDMGTHDGPPDPPDRVVVVVVVVVVQCPPPSRVRTTAKIFMDGRVPPPDTPDMDGD